Protein AF-A0A396JPV2-F1 (afdb_monomer)

Radius of gyration: 32.47 Å; Cα contacts (8 Å, |Δi|>4): 78; chains: 1; bounding box: 64×33×85 Å

Structure (mmCIF, N/CA/C/O backbone):
data_AF-A0A396JPV2-F1
#
_entry.id   AF-A0A396JPV2-F1
#
loop_
_atom_site.group_PDB
_atom_site.id
_atom_site.type_symbol
_atom_site.label_atom_id
_atom_site.label_alt_id
_atom_site.label_comp_id
_atom_site.label_asym_id
_atom_site.label_entity_id
_atom_site.label_seq_id
_atom_site.pdbx_PDB_ins_code
_atom_site.Cartn_x
_atom_site.Cartn_y
_atom_site.Cartn_z
_atom_site.occupancy
_atom_site.B_iso_or_equiv
_atom_site.auth_seq_id
_atom_site.auth_comp_id
_atom_site.auth_asym_id
_atom_site.auth_atom_id
_atom_site.pdbx_PDB_model_num
ATOM 1 N N . MET A 1 1 ? -42.103 -7.857 58.470 1.00 50.56 1 MET A N 1
ATOM 2 C CA . MET A 1 1 ? -42.177 -8.498 57.132 1.00 50.56 1 MET A CA 1
ATOM 3 C C . MET A 1 1 ? -41.976 -7.516 55.963 1.00 50.56 1 MET A C 1
ATOM 5 O O . MET A 1 1 ? -41.264 -7.863 55.031 1.00 50.56 1 MET A O 1
ATOM 9 N N . TYR A 1 2 ? -42.481 -6.277 56.040 1.00 50.56 2 TYR A N 1
ATOM 10 C CA . TYR A 1 2 ? -42.383 -5.235 54.991 1.00 50.56 2 TYR A CA 1
ATOM 11 C C . TYR A 1 2 ? -40.961 -4.813 54.554 1.00 50.56 2 TYR A C 1
ATOM 13 O O . TYR A 1 2 ? -40.734 -4.465 53.397 1.00 50.56 2 TYR A O 1
ATOM 21 N N . VAL A 1 3 ? -39.981 -4.847 55.464 1.00 51.06 3 VAL A N 1
ATOM 22 C CA . VAL A 1 3 ? -38.613 -4.361 55.189 1.00 51.06 3 VAL A CA 1
ATOM 23 C C . VAL A 1 3 ? -37.850 -5.290 54.229 1.00 51.06 3 VAL A C 1
ATOM 25 O O . VAL A 1 3 ? -37.148 -4.810 53.342 1.00 51.06 3 VAL A O 1
ATOM 28 N N . ARG A 1 4 ? -38.047 -6.617 54.322 1.00 47.09 4 ARG A N 1
ATOM 29 C CA . ARG A 1 4 ? -37.390 -7.594 53.428 1.00 47.09 4 ARG A CA 1
ATOM 30 C C . ARG A 1 4 ? -37.878 -7.501 51.981 1.00 47.09 4 ARG A C 1
ATOM 32 O O . ARG A 1 4 ? -37.066 -7.622 51.069 1.00 47.09 4 ARG A O 1
ATOM 39 N N . GLN A 1 5 ? -39.171 -7.249 51.763 1.00 53.25 5 GLN A N 1
ATOM 40 C CA . GLN A 1 5 ? -39.722 -7.069 50.413 1.00 53.25 5 GLN A CA 1
ATOM 41 C C . GLN A 1 5 ? -39.172 -5.808 49.734 1.00 53.25 5 GLN A C 1
ATOM 43 O O . GLN A 1 5 ? -38.805 -5.862 48.562 1.00 53.25 5 GLN A O 1
ATOM 48 N N . LYS A 1 6 ? -39.023 -4.697 50.472 1.00 56.22 6 LYS A N 1
ATOM 49 C CA . LYS A 1 6 ? -38.407 -3.466 49.943 1.00 56.22 6 LYS A CA 1
ATOM 50 C C . LYS A 1 6 ? -36.941 -3.661 49.540 1.00 56.22 6 LYS A C 1
ATOM 52 O O . LYS A 1 6 ? -36.549 -3.204 48.472 1.00 56.22 6 LYS A O 1
ATOM 57 N N . ILE A 1 7 ? -36.148 -4.361 50.355 1.00 62.69 7 ILE A N 1
ATOM 58 C CA . ILE A 1 7 ? -34.727 -4.632 50.064 1.00 62.69 7 ILE A CA 1
ATOM 59 C C . ILE A 1 7 ? -34.579 -5.528 48.826 1.00 62.69 7 ILE A C 1
ATOM 61 O O . ILE A 1 7 ? -33.763 -5.246 47.950 1.00 62.69 7 ILE A O 1
ATOM 65 N N . SER A 1 8 ? -35.412 -6.568 48.709 1.00 63.91 8 SER A N 1
ATOM 66 C CA . SER A 1 8 ? -35.435 -7.442 47.530 1.00 63.91 8 SER A CA 1
ATOM 67 C C . SER A 1 8 ? -35.766 -6.669 46.245 1.00 63.91 8 SER A C 1
ATOM 69 O O . SER A 1 8 ? -35.104 -6.861 45.227 1.00 63.91 8 SER A O 1
ATOM 71 N N . PHE A 1 9 ? -36.720 -5.734 46.303 1.00 63.22 9 PHE A N 1
ATOM 72 C CA . PHE A 1 9 ? -37.115 -4.918 45.152 1.00 63.22 9 PHE A CA 1
ATOM 73 C C . PHE A 1 9 ? -36.016 -3.938 44.703 1.00 63.22 9 PHE A C 1
ATOM 75 O O . PHE A 1 9 ? -35.784 -3.770 43.505 1.00 63.22 9 PHE A O 1
ATOM 82 N N . ILE A 1 10 ? -35.302 -3.320 45.652 1.00 72.56 10 ILE A N 1
ATOM 83 C CA . ILE A 1 10 ? -34.182 -2.407 45.365 1.00 7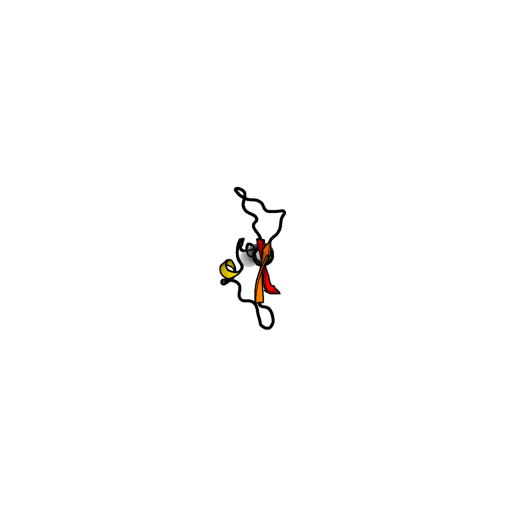2.56 10 ILE A CA 1
ATOM 84 C C . ILE A 1 10 ? -33.011 -3.165 44.727 1.00 72.56 10 ILE A C 1
ATOM 86 O O . ILE A 1 10 ? -32.485 -2.725 43.703 1.00 72.56 10 ILE A O 1
ATOM 90 N N . ASN A 1 11 ? -32.653 -4.333 45.270 1.00 67.69 11 ASN A N 1
ATOM 91 C CA . ASN A 1 11 ? -31.573 -5.157 44.723 1.00 67.69 11 ASN A CA 1
ATOM 92 C C . ASN A 1 11 ? -31.871 -5.617 43.293 1.00 67.69 11 ASN A C 1
ATOM 94 O O . ASN A 1 11 ? -31.004 -5.530 42.427 1.00 67.69 11 ASN A O 1
ATOM 98 N N . ASN A 1 12 ? -33.108 -6.034 43.011 1.00 71.00 12 ASN A N 1
ATOM 99 C CA . ASN A 1 12 ? -33.482 -6.484 41.670 1.00 71.00 12 ASN A CA 1
ATOM 100 C C . ASN A 1 12 ? -33.424 -5.341 40.638 1.00 71.00 12 ASN A C 1
ATOM 102 O O . ASN A 1 12 ? -33.029 -5.542 39.490 1.00 71.00 12 ASN A O 1
ATOM 106 N N . LYS A 1 13 ? -33.763 -4.114 41.057 1.00 73.06 13 LYS A N 1
ATOM 107 C CA . LYS A 1 13 ? -33.662 -2.918 40.210 1.00 73.06 13 LYS A CA 1
ATOM 108 C C . LYS A 1 13 ? -32.204 -2.540 39.921 1.00 73.06 13 LYS A C 1
ATOM 110 O O . LYS A 1 13 ? -31.887 -2.216 38.781 1.00 73.06 13 LYS A O 1
ATOM 115 N N . LEU A 1 14 ? -31.318 -2.632 40.915 1.00 70.06 14 LEU A N 1
ATOM 116 C CA . LEU A 1 14 ? -29.879 -2.384 40.752 1.00 70.06 14 LEU A CA 1
ATOM 117 C C . LEU A 1 14 ? -29.217 -3.391 39.803 1.00 70.06 14 LEU A C 1
ATOM 119 O O . LEU A 1 14 ? -28.509 -2.981 38.887 1.00 70.06 14 LEU A O 1
ATOM 123 N N . ILE A 1 15 ? -29.497 -4.688 39.964 1.00 72.62 15 ILE A N 1
ATOM 124 C CA . ILE A 1 15 ? -28.956 -5.749 39.093 1.00 72.62 15 ILE A CA 1
ATOM 125 C C . ILE A 1 15 ? -29.349 -5.511 37.625 1.00 72.62 15 ILE A C 1
ATOM 127 O O . ILE A 1 15 ? -28.537 -5.684 36.711 1.00 72.62 15 ILE A O 1
ATOM 131 N N . LYS A 1 16 ? -30.582 -5.052 37.390 1.00 74.69 16 LYS A N 1
ATOM 132 C CA . LYS A 1 16 ? -31.087 -4.756 36.044 1.00 74.69 16 LYS A CA 1
ATOM 133 C C . LYS A 1 16 ? -30.395 -3.547 35.399 1.00 74.69 16 LYS A C 1
ATOM 135 O O . LYS A 1 16 ? -30.131 -3.564 34.206 1.00 74.69 16 LYS A O 1
ATOM 140 N N . ILE A 1 17 ? -30.059 -2.518 36.177 1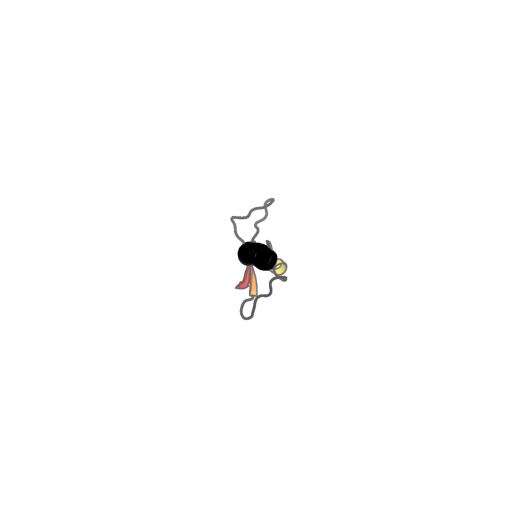.00 76.12 17 ILE A N 1
ATOM 141 C CA . ILE A 1 17 ? -29.331 -1.339 35.674 1.00 76.12 17 ILE A CA 1
ATOM 142 C C . ILE A 1 17 ? -27.878 -1.701 35.333 1.00 76.12 17 ILE A C 1
ATOM 144 O O . ILE A 1 17 ? -27.381 -1.321 34.275 1.00 76.12 17 ILE A O 1
ATOM 148 N N . TYR A 1 18 ? -27.214 -2.477 36.195 1.00 70.50 18 TYR A N 1
ATOM 149 C CA . TYR A 1 18 ? -25.835 -2.918 35.964 1.00 70.50 18 TYR A CA 1
ATOM 150 C C . TYR A 1 18 ? -25.690 -3.773 34.701 1.00 70.50 18 TYR A C 1
ATOM 152 O O . TYR A 1 18 ? -24.732 -3.603 33.952 1.00 70.50 18 TYR A O 1
ATOM 160 N N . SER A 1 19 ? -26.646 -4.668 34.445 1.00 63.50 19 SER A N 1
ATOM 161 C CA . SER A 1 19 ? -26.635 -5.514 33.245 1.00 63.50 19 SER A CA 1
ATOM 162 C C . SER A 1 19 ? -26.839 -4.712 31.957 1.00 63.50 19 SER A C 1
ATOM 164 O O . SER A 1 19 ? -26.118 -4.951 30.995 1.00 63.50 19 SER A O 1
ATOM 166 N N . ILE A 1 20 ? -27.732 -3.717 31.948 1.00 74.25 20 ILE A N 1
ATOM 167 C CA . ILE A 1 20 ? -27.926 -2.822 30.792 1.00 74.25 20 ILE A CA 1
ATOM 168 C C . ILE A 1 20 ? -26.651 -2.019 30.511 1.00 74.25 20 ILE A C 1
ATOM 170 O O . ILE A 1 20 ? -26.158 -2.036 29.389 1.00 74.25 20 ILE A O 1
ATOM 174 N N . SER A 1 21 ? -26.059 -1.406 31.541 1.00 71.25 21 SER A N 1
ATOM 175 C CA . SER A 1 21 ? -24.809 -0.646 31.404 1.00 71.25 21 SER A CA 1
ATOM 176 C C . SER A 1 21 ? -23.647 -1.505 30.882 1.00 71.25 21 SER A C 1
ATOM 178 O O . SER A 1 21 ? -22.817 -1.023 30.110 1.00 71.25 21 SER A O 1
ATOM 180 N N . TYR A 1 22 ? -23.580 -2.781 31.275 1.00 65.44 22 TYR A N 1
ATOM 181 C CA . TYR A 1 22 ? -22.558 -3.709 30.788 1.00 65.44 22 TYR A CA 1
ATOM 182 C C . TYR A 1 22 ? -22.772 -4.100 29.317 1.00 65.44 22 TYR A C 1
ATOM 184 O O . TYR A 1 22 ? -21.805 -4.139 28.558 1.00 65.44 22 TYR A O 1
ATOM 192 N N . ILE A 1 23 ? -24.020 -4.348 28.906 1.00 65.94 23 ILE A N 1
ATOM 193 C CA . ILE A 1 23 ? -24.376 -4.669 27.513 1.00 65.94 23 ILE A CA 1
ATOM 194 C C . ILE A 1 23 ? -24.088 -3.472 26.601 1.00 65.94 23 ILE A C 1
ATOM 196 O O . ILE A 1 23 ? -23.395 -3.624 25.601 1.00 65.94 23 ILE A O 1
ATOM 200 N N . GLU A 1 24 ? -24.513 -2.276 27.002 1.00 63.25 24 GLU A N 1
ATOM 201 C CA . GLU A 1 24 ? -24.308 -1.029 26.257 1.00 63.25 24 GLU A CA 1
ATOM 202 C C . GLU A 1 24 ? -22.809 -0.689 26.123 1.00 63.25 24 GLU A C 1
ATOM 204 O O . GLU A 1 24 ? -22.330 -0.254 25.075 1.00 63.25 24 GLU A O 1
ATOM 209 N N . ARG A 1 25 ? -22.004 -0.972 27.159 1.00 63.94 25 ARG A N 1
ATOM 210 C CA . ARG A 1 25 ? -20.537 -0.867 27.089 1.00 63.94 25 ARG A CA 1
ATOM 211 C C . ARG A 1 25 ? -19.924 -1.897 26.127 1.00 63.94 25 ARG A C 1
ATOM 213 O O . ARG A 1 25 ? -18.944 -1.573 25.457 1.00 63.94 25 ARG A O 1
ATOM 220 N N . GLY A 1 26 ? -20.479 -3.107 26.053 1.00 65.12 26 GLY A N 1
ATOM 221 C CA . GLY A 1 26 ? -20.061 -4.144 25.108 1.00 65.12 26 GLY A CA 1
ATOM 222 C C . GLY A 1 26 ? -20.379 -3.786 23.654 1.00 65.12 26 GLY A C 1
ATOM 223 O O . GLY A 1 26 ? -19.506 -3.899 22.795 1.00 65.12 26 GLY A O 1
ATOM 224 N N . GLU A 1 27 ? -21.584 -3.282 23.383 1.00 66.25 27 GLU A N 1
ATOM 225 C CA . GLU A 1 27 ? -22.004 -2.836 22.047 1.00 66.25 27 GLU A CA 1
ATOM 226 C C . GLU A 1 27 ? -21.116 -1.698 21.529 1.00 66.25 27 GLU A C 1
ATOM 228 O O . GLU A 1 27 ? -20.558 -1.809 20.434 1.00 66.25 27 GLU A O 1
ATOM 233 N N . ASN A 1 28 ? -20.846 -0.687 22.361 1.00 67.69 28 ASN A N 1
ATOM 234 C CA . ASN A 1 28 ? -19.943 0.415 22.014 1.00 67.69 28 ASN A CA 1
ATOM 235 C C . ASN A 1 28 ? -18.524 -0.066 21.656 1.00 67.69 28 ASN A C 1
ATOM 237 O O . ASN A 1 28 ? -17.930 0.412 20.688 1.00 67.69 28 ASN A O 1
ATOM 241 N N . MET A 1 29 ? -17.970 -1.043 22.389 1.00 71.44 29 MET A N 1
ATOM 242 C CA . MET A 1 29 ? -16.669 -1.620 22.022 1.00 71.44 29 MET A CA 1
ATOM 243 C C . MET A 1 29 ? -16.721 -2.311 20.656 1.00 71.44 29 MET A C 1
ATOM 245 O O . MET A 1 29 ? -15.780 -2.187 19.872 1.00 71.44 29 MET A O 1
ATOM 249 N N . THR A 1 30 ? -17.810 -3.017 20.343 1.00 78.75 30 THR A N 1
ATOM 250 C CA . THR A 1 30 ? -17.932 -3.711 19.054 1.00 78.75 30 THR A CA 1
ATOM 251 C C . THR A 1 30 ? -18.056 -2.754 17.872 1.00 78.75 30 THR A C 1
ATOM 253 O O . THR A 1 30 ? -17.501 -3.041 16.812 1.00 78.75 30 THR A O 1
ATOM 256 N N . GLU A 1 31 ? -18.722 -1.611 18.031 1.00 80.94 31 GLU A N 1
ATOM 257 C CA . GLU A 1 31 ? -18.818 -0.594 16.979 1.00 80.94 31 GLU A CA 1
ATOM 258 C C . GLU A 1 31 ? -17.473 0.073 16.699 1.00 80.94 31 GLU A C 1
ATOM 260 O O . GLU A 1 31 ? -17.080 0.198 15.537 1.00 80.94 31 GLU A O 1
ATOM 265 N N . ILE A 1 32 ? -16.719 0.414 17.748 1.00 83.12 32 ILE A N 1
ATOM 266 C CA . ILE A 1 32 ? -15.375 0.987 17.605 1.00 83.12 32 ILE A CA 1
ATOM 267 C C . ILE A 1 32 ? -14.450 -0.007 16.895 1.00 83.12 32 ILE A C 1
ATOM 269 O O . ILE A 1 32 ? -13.752 0.369 15.955 1.00 83.12 32 ILE A O 1
ATOM 273 N N . ILE A 1 33 ? -14.474 -1.286 17.283 1.00 85.12 33 ILE A N 1
ATOM 274 C CA . ILE A 1 33 ? -13.657 -2.326 16.637 1.00 85.12 33 ILE A CA 1
ATOM 275 C C . ILE A 1 33 ? -14.054 -2.495 15.165 1.00 85.12 33 ILE A C 1
ATOM 277 O O . ILE A 1 33 ? -13.177 -2.584 14.307 1.00 85.12 33 ILE A O 1
ATOM 281 N N . LYS A 1 34 ? -15.356 -2.492 14.845 1.00 84.06 34 LYS A N 1
ATOM 282 C CA . LYS A 1 34 ? -15.838 -2.545 13.454 1.00 84.06 34 LYS A CA 1
ATOM 283 C C . LYS A 1 34 ? -15.341 -1.347 12.643 1.00 84.06 34 LYS A C 1
ATOM 285 O O . LYS A 1 34 ? -14.839 -1.542 11.539 1.00 84.06 34 LYS A O 1
ATOM 290 N N . PHE A 1 35 ? -15.428 -0.136 13.190 1.00 89.62 35 PHE A N 1
ATOM 291 C CA . PHE A 1 35 ? -14.950 1.082 12.536 1.00 89.62 35 PHE A CA 1
ATOM 292 C C . PHE A 1 35 ? -13.437 1.042 12.282 1.00 89.62 35 PHE A C 1
ATOM 294 O O . PHE A 1 35 ? -12.989 1.270 11.159 1.00 89.62 35 PHE A O 1
ATOM 301 N N . VAL A 1 36 ? -12.652 0.678 13.300 1.00 92.62 36 VAL A N 1
ATOM 302 C CA . VAL A 1 36 ? -11.194 0.527 13.187 1.00 92.62 36 VAL A CA 1
ATOM 303 C C . VAL A 1 36 ? -10.837 -0.516 12.129 1.00 92.62 36 VAL A C 1
ATOM 305 O O . VAL A 1 36 ? -9.952 -0.276 11.312 1.00 92.62 36 VAL A O 1
ATOM 308 N N . ASN A 1 37 ? -11.552 -1.641 12.082 1.00 91.25 37 ASN A N 1
ATOM 309 C CA . ASN A 1 37 ? -11.288 -2.693 11.106 1.00 91.25 37 ASN A CA 1
ATOM 310 C C . ASN A 1 37 ? -11.548 -2.224 9.663 1.00 91.25 37 ASN A C 1
ATOM 312 O O . ASN A 1 37 ? -10.737 -2.476 8.775 1.00 91.25 37 ASN A O 1
ATOM 316 N N . VAL A 1 38 ? -12.630 -1.472 9.428 1.00 93.38 38 VAL A N 1
ATOM 317 C CA . VAL A 1 38 ? -12.903 -0.857 8.116 1.00 93.38 38 VAL A CA 1
ATOM 318 C C . V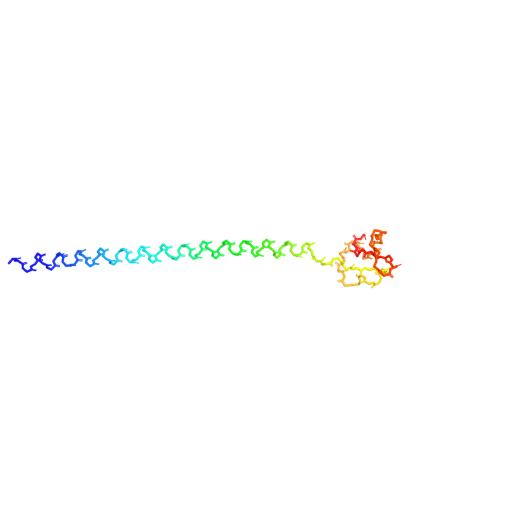AL A 1 38 ? -11.798 0.130 7.730 1.00 93.38 38 VAL A C 1
ATOM 320 O O . VAL A 1 38 ? -11.325 0.099 6.595 1.00 93.38 38 VAL A O 1
ATOM 323 N N . MET A 1 39 ? -11.334 0.962 8.668 1.00 92.62 39 MET A N 1
ATOM 324 C CA . MET A 1 39 ? -10.234 1.902 8.420 1.00 92.62 39 MET A CA 1
ATOM 325 C C . MET A 1 39 ? -8.927 1.184 8.069 1.00 92.62 39 MET A C 1
ATOM 327 O O . MET A 1 39 ? -8.250 1.584 7.125 1.00 92.62 39 MET A O 1
ATOM 331 N N . ILE A 1 40 ? -8.592 0.095 8.767 1.00 93.00 40 ILE A N 1
ATOM 332 C CA . ILE A 1 40 ? -7.406 -0.722 8.467 1.00 93.00 40 ILE A CA 1
ATOM 333 C C . ILE A 1 40 ? -7.498 -1.313 7.058 1.00 93.00 40 ILE A C 1
ATOM 335 O O . ILE A 1 40 ? -6.528 -1.240 6.305 1.00 93.00 40 ILE A O 1
ATOM 339 N N . ILE A 1 41 ? -8.657 -1.855 6.674 1.00 94.12 41 ILE A N 1
ATOM 340 C CA . ILE A 1 41 ? -8.863 -2.409 5.330 1.00 94.12 41 ILE A CA 1
ATOM 341 C C . ILE A 1 41 ? -8.659 -1.316 4.275 1.00 94.12 41 ILE A C 1
ATOM 343 O O . ILE A 1 41 ? -7.874 -1.510 3.348 1.00 94.12 41 ILE A O 1
ATOM 347 N N . LEU A 1 42 ? -9.281 -0.147 4.440 1.00 91.12 42 LEU A N 1
ATOM 348 C CA . LEU A 1 42 ? -9.124 0.973 3.507 1.00 91.12 42 LEU A CA 1
ATOM 349 C C . LEU A 1 42 ? -7.665 1.430 3.388 1.00 91.12 42 LEU A C 1
ATOM 351 O O . LEU A 1 42 ? -7.165 1.586 2.276 1.00 91.12 42 LEU A O 1
ATOM 355 N N . LEU A 1 43 ? -6.963 1.586 4.513 1.00 89.06 43 LEU A N 1
ATOM 356 C CA . LEU A 1 43 ? -5.550 1.970 4.528 1.00 89.06 43 LEU A CA 1
ATOM 357 C C . LEU A 1 43 ? -4.661 0.911 3.869 1.00 89.06 43 LEU A C 1
ATOM 359 O O . LEU A 1 43 ? -3.762 1.258 3.109 1.00 89.06 43 LEU A O 1
ATOM 363 N N . SER A 1 44 ? -4.924 -0.374 4.112 1.00 87.69 44 SER A N 1
ATOM 364 C CA . SER A 1 44 ? -4.158 -1.467 3.508 1.00 87.69 44 SER A CA 1
ATOM 365 C C . SER A 1 44 ? -4.297 -1.485 1.984 1.00 87.69 44 SER A C 1
ATOM 367 O O . SER A 1 44 ? -3.296 -1.552 1.271 1.00 87.69 44 SER A O 1
ATOM 369 N N . VAL A 1 45 ? -5.522 -1.326 1.475 1.00 86.88 45 VAL A N 1
ATOM 370 C CA . VAL A 1 45 ? -5.793 -1.243 0.037 1.00 86.88 45 VAL A CA 1
ATOM 371 C C . VAL A 1 45 ? -5.160 0.016 -0.554 1.00 86.88 45 VAL A C 1
ATOM 373 O O . VAL A 1 45 ? -4.563 -0.056 -1.623 1.00 86.88 45 VAL A O 1
ATOM 376 N N . PHE A 1 46 ? -5.223 1.148 0.151 1.00 84.75 46 PHE A N 1
ATOM 377 C CA . PHE A 1 46 ? -4.614 2.404 -0.286 1.00 84.75 46 PHE A CA 1
ATOM 378 C C . PHE A 1 46 ? -3.088 2.309 -0.394 1.00 84.75 46 PHE A C 1
ATOM 380 O O . PHE A 1 46 ? -2.520 2.738 -1.394 1.00 84.75 46 PHE A O 1
ATOM 387 N N . ILE A 1 47 ? -2.418 1.694 0.585 1.00 81.38 47 ILE A N 1
ATOM 388 C CA . ILE A 1 47 ? -0.969 1.457 0.538 1.00 81.38 47 ILE A CA 1
ATOM 389 C C . ILE A 1 47 ? -0.612 0.555 -0.645 1.00 81.38 47 ILE A C 1
ATOM 391 O O . ILE A 1 47 ? 0.322 0.866 -1.377 1.00 81.38 47 ILE A O 1
ATOM 395 N N . ILE A 1 48 ? -1.361 -0.527 -0.877 1.00 77.44 48 ILE A N 1
ATOM 396 C CA . ILE A 1 48 ? -1.120 -1.422 -2.018 1.00 77.44 48 ILE A CA 1
ATOM 397 C C . ILE A 1 48 ? -1.332 -0.676 -3.344 1.00 77.44 48 ILE A C 1
ATOM 399 O O . ILE A 1 48 ? -0.499 -0.792 -4.240 1.00 77.44 48 ILE A O 1
ATOM 403 N N . ALA A 1 49 ? -2.394 0.127 -3.450 1.00 72.69 49 ALA A N 1
ATOM 404 C CA . ALA A 1 49 ? -2.708 0.933 -4.628 1.00 72.69 49 ALA A CA 1
ATOM 405 C C . ALA A 1 49 ? -1.657 2.026 -4.899 1.00 72.69 49 ALA A C 1
ATOM 407 O O . ALA A 1 49 ? -1.312 2.285 -6.048 1.00 72.69 49 ALA A O 1
ATOM 408 N N . MET A 1 50 ? -1.106 2.651 -3.858 1.00 68.25 50 MET A N 1
ATOM 409 C CA . MET A 1 50 ? 0.010 3.587 -4.010 1.00 68.25 50 MET A CA 1
ATOM 410 C C . MET A 1 50 ? 1.332 2.878 -4.307 1.00 68.25 50 MET A C 1
ATOM 412 O O . MET A 1 50 ? 2.153 3.428 -5.026 1.00 68.25 50 MET A O 1
ATOM 416 N N . ASN A 1 51 ? 1.545 1.658 -3.808 1.00 62.44 51 ASN A N 1
ATOM 417 C CA . ASN A 1 51 ? 2.763 0.894 -4.074 1.00 62.44 51 ASN A CA 1
ATOM 418 C C . ASN A 1 51 ? 2.829 0.379 -5.524 1.00 62.44 51 ASN A C 1
ATOM 420 O O . ASN A 1 51 ? 3.906 0.345 -6.110 1.00 62.44 51 ASN A O 1
ATOM 424 N N . VAL A 1 52 ? 1.691 0.042 -6.150 1.00 57.88 52 VAL A N 1
ATOM 425 C CA . VAL A 1 52 ? 1.656 -0.202 -7.613 1.00 57.88 52 VAL A CA 1
ATOM 426 C C . VAL A 1 52 ? 1.882 1.076 -8.428 1.00 57.88 52 VAL A C 1
ATOM 428 O O . VAL A 1 52 ? 2.281 0.996 -9.584 1.00 57.88 52 VAL A O 1
ATOM 431 N N . ASN A 1 53 ? 1.701 2.239 -7.798 1.00 49.09 53 ASN A N 1
ATOM 432 C CA . ASN A 1 53 ? 2.067 3.562 -8.294 1.00 49.09 53 ASN A CA 1
ATOM 433 C C . ASN A 1 53 ? 3.398 4.045 -7.689 1.00 49.09 53 ASN A C 1
ATOM 435 O O . ASN A 1 53 ? 3.560 5.240 -7.429 1.00 49.09 53 ASN A O 1
ATOM 439 N N . ALA A 1 54 ? 4.370 3.148 -7.471 1.00 54.31 54 ALA A N 1
ATOM 440 C CA . ALA A 1 54 ? 5.766 3.564 -7.379 1.00 54.31 54 ALA A CA 1
ATOM 441 C C . ALA A 1 54 ? 6.042 4.414 -8.623 1.00 54.31 54 ALA A C 1
ATOM 443 O O . ALA A 1 54 ? 6.064 3.887 -9.736 1.00 54.31 54 ALA A O 1
ATOM 444 N N . SER A 1 55 ? 6.080 5.735 -8.422 1.00 53.47 55 SER A N 1
ATOM 445 C CA . SER A 1 55 ? 6.029 6.723 -9.494 1.00 53.47 55 SER A CA 1
ATOM 446 C C . SER A 1 55 ? 7.030 6.297 -10.557 1.00 53.47 55 SER A C 1
ATOM 448 O O . SER A 1 55 ? 8.203 6.112 -10.212 1.00 53.47 55 SER A O 1
ATOM 450 N N . PRO A 1 56 ? 6.590 6.021 -11.797 1.00 59.62 56 PRO A N 1
ATOM 451 C CA . PRO A 1 56 ? 7.501 5.503 -12.790 1.00 59.62 56 PRO A CA 1
ATOM 452 C C . PRO A 1 56 ? 8.577 6.564 -12.970 1.00 59.62 56 PRO A C 1
ATOM 454 O O . PRO A 1 56 ? 8.282 7.709 -13.315 1.00 59.62 56 PRO A O 1
ATOM 457 N N . VAL A 1 57 ? 9.812 6.196 -12.626 1.00 68.62 57 VAL A N 1
ATOM 458 C CA . VAL A 1 57 ? 10.947 7.108 -12.703 1.00 68.62 57 VAL A CA 1
ATOM 459 C C . VAL A 1 57 ? 11.041 7.527 -14.162 1.00 68.62 57 VAL A C 1
ATOM 461 O O . VAL A 1 57 ? 11.277 6.697 -15.046 1.00 68.62 57 VAL A O 1
ATOM 464 N N . LEU A 1 58 ? 10.740 8.803 -14.404 1.00 77.19 58 LEU A N 1
ATOM 465 C CA . LEU A 1 58 ? 10.873 9.403 -15.717 1.00 77.19 58 LEU A CA 1
ATOM 466 C C . LEU A 1 58 ? 12.355 9.402 -16.058 1.00 77.19 58 LEU A C 1
ATOM 468 O O . LEU A 1 58 ? 13.178 9.849 -15.261 1.00 77.19 58 LEU A O 1
ATOM 472 N N . CYS A 1 59 ? 12.680 8.897 -17.237 1.00 78.62 59 CYS A N 1
ATOM 473 C CA . CYS A 1 59 ? 14.050 8.793 -17.701 1.00 78.62 59 CYS A CA 1
ATOM 474 C C . CYS A 1 59 ? 14.156 9.345 -19.118 1.00 78.62 59 CYS A C 1
ATOM 476 O O . CYS A 1 59 ? 13.276 9.164 -19.952 1.00 78.62 59 CYS A O 1
ATOM 478 N N . GLN A 1 60 ? 15.253 10.014 -19.418 1.00 81.81 60 GLN A N 1
ATOM 479 C CA . GLN A 1 60 ? 15.678 10.350 -20.768 1.00 81.81 60 GLN A CA 1
ATOM 480 C C . GLN A 1 60 ? 16.780 9.393 -21.235 1.00 81.81 60 GLN A C 1
ATOM 482 O O . GLN A 1 60 ? 16.947 9.156 -22.434 1.00 81.81 60 GLN A O 1
ATOM 487 N N . ARG A 1 61 ? 17.561 8.847 -20.294 1.00 78.19 61 ARG A N 1
ATOM 488 C CA . ARG A 1 61 ? 18.692 7.954 -20.570 1.00 78.19 61 ARG A CA 1
ATOM 489 C C . ARG A 1 61 ? 18.701 6.761 -19.618 1.00 78.19 61 ARG A C 1
ATOM 491 O O . ARG A 1 61 ? 18.271 6.854 -18.476 1.00 78.19 61 ARG A O 1
ATOM 498 N N . ASN A 1 62 ? 19.265 5.641 -20.071 1.00 75.88 62 ASN A N 1
ATOM 499 C CA . ASN A 1 62 ? 19.278 4.372 -19.323 1.00 75.88 62 ASN A CA 1
ATOM 500 C C . ASN A 1 62 ? 19.937 4.452 -17.937 1.00 75.88 62 ASN A C 1
ATOM 502 O O . ASN A 1 62 ? 19.589 3.674 -17.053 1.00 75.88 62 ASN A O 1
ATOM 506 N N . TYR A 1 63 ? 20.890 5.366 -17.751 1.00 76.00 63 TYR A N 1
ATOM 507 C CA . TYR A 1 63 ? 21.581 5.547 -16.477 1.00 76.00 63 TYR A CA 1
ATOM 508 C C . TYR A 1 63 ? 20.709 6.245 -15.420 1.00 76.00 63 TYR A C 1
ATOM 510 O O . TYR A 1 63 ? 21.044 6.252 -14.248 1.00 76.00 63 TYR A O 1
ATOM 518 N N . GLU A 1 64 ? 19.581 6.845 -15.792 1.00 76.25 64 GLU A N 1
ATOM 519 C CA . GLU A 1 64 ? 18.684 7.498 -14.828 1.00 76.25 64 GLU A CA 1
ATOM 520 C C . GLU A 1 64 ? 17.816 6.469 -14.080 1.00 76.25 64 GLU A C 1
ATOM 522 O O . GLU A 1 64 ? 17.149 6.800 -13.108 1.00 76.25 64 GLU A O 1
ATOM 527 N N . CYS A 1 65 ? 17.888 5.194 -14.485 1.00 77.38 65 CYS A N 1
ATOM 528 C CA . CYS A 1 65 ? 17.150 4.076 -13.901 1.00 77.38 65 CYS A CA 1
ATOM 529 C C . CYS A 1 65 ? 17.943 3.267 -12.858 1.00 77.38 65 CYS A C 1
ATOM 531 O O . CYS A 1 65 ? 17.498 2.185 -12.479 1.00 77.38 65 CYS A O 1
ATOM 533 N N . TYR A 1 66 ? 19.104 3.749 -12.389 1.00 66.25 66 TYR A N 1
ATOM 534 C CA . TYR A 1 66 ? 19.948 3.002 -11.440 1.00 66.25 66 TYR A CA 1
ATOM 535 C C . TYR A 1 66 ? 19.293 2.749 -10.074 1.00 66.25 66 TYR A C 1
ATOM 537 O O . TYR A 1 66 ? 19.699 1.824 -9.375 1.00 66.25 66 TYR A O 1
ATOM 545 N N . GLU A 1 67 ? 18.286 3.538 -9.690 1.00 60.47 67 GLU A N 1
ATOM 546 C CA . GLU A 1 67 ? 17.569 3.358 -8.419 1.00 60.47 67 GLU A CA 1
ATOM 547 C C . GLU A 1 67 ? 16.572 2.183 -8.447 1.00 60.47 67 GLU A C 1
ATOM 549 O O . GLU A 1 67 ? 16.102 1.746 -7.396 1.00 60.47 67 GLU A O 1
ATOM 554 N N . GLN A 1 68 ? 16.262 1.625 -9.625 1.00 62.53 68 GLN A N 1
ATOM 555 C CA . GLN A 1 68 ? 15.395 0.452 -9.736 1.00 62.53 68 GLN A CA 1
ATOM 556 C C . GLN A 1 68 ? 16.200 -0.848 -9.613 1.00 62.53 68 GLN A C 1
ATOM 558 O O . GLN A 1 68 ? 16.990 -1.215 -10.484 1.00 62.53 68 GLN A O 1
ATOM 563 N N . ILE A 1 69 ? 15.949 -1.592 -8.534 1.00 65.94 69 ILE A N 1
ATOM 564 C CA . ILE A 1 69 ? 16.514 -2.926 -8.310 1.00 65.94 69 ILE A CA 1
ATOM 565 C C . ILE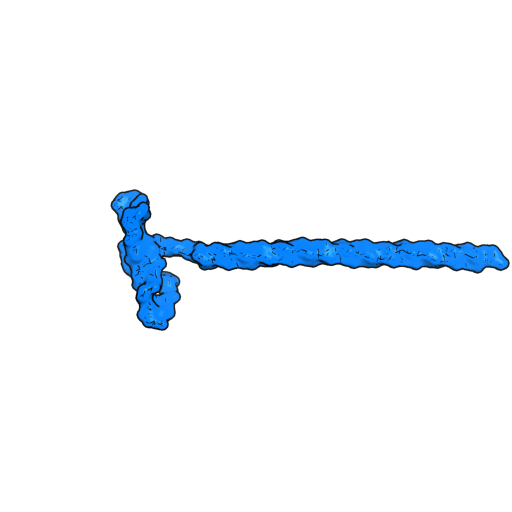 A 1 69 ? 15.781 -3.928 -9.219 1.00 65.94 69 ILE A C 1
ATOM 567 O O . ILE A 1 69 ? 14.729 -4.456 -8.858 1.00 65.94 69 ILE A O 1
ATOM 571 N N . CYS A 1 70 ? 16.323 -4.208 -10.406 1.00 74.81 70 CYS A N 1
ATOM 572 C CA . CYS A 1 70 ? 15.859 -5.326 -11.232 1.00 74.81 70 CYS A CA 1
ATOM 573 C C . CYS A 1 70 ? 16.516 -6.635 -10.759 1.00 74.81 70 CYS A C 1
ATOM 575 O O . CYS A 1 70 ? 17.733 -6.701 -10.582 1.00 74.81 70 CYS A O 1
ATOM 577 N N . LEU A 1 71 ? 15.721 -7.695 -10.564 1.00 79.25 71 LEU A N 1
ATOM 578 C CA . LEU A 1 71 ? 16.260 -9.023 -10.254 1.00 79.25 71 LEU A CA 1
ATOM 579 C C . LEU A 1 71 ? 16.875 -9.670 -11.512 1.00 79.25 71 LEU A C 1
ATOM 581 O O . LEU A 1 71 ? 16.268 -9.590 -12.586 1.00 79.25 71 LEU A O 1
ATOM 585 N N . PRO A 1 72 ? 18.018 -10.375 -11.397 1.00 77.31 72 PRO A N 1
ATOM 586 C CA . PRO A 1 72 ? 18.580 -11.150 -12.503 1.00 77.31 72 PRO A CA 1
ATOM 587 C C . PRO A 1 72 ? 17.547 -12.147 -13.063 1.00 77.31 72 PRO A C 1
ATOM 589 O O . PRO A 1 72 ? 16.830 -12.766 -12.274 1.00 77.31 72 PRO A O 1
ATOM 592 N N . PRO A 1 73 ? 17.445 -12.336 -14.396 1.00 77.81 73 PRO A N 1
ATOM 593 C CA . PRO A 1 73 ? 18.343 -11.859 -15.457 1.00 77.81 73 PRO A CA 1
ATOM 594 C C . PRO A 1 73 ? 18.010 -10.463 -16.016 1.00 77.81 73 PRO A C 1
ATOM 596 O O . PRO A 1 73 ? 18.677 -10.018 -16.950 1.00 77.81 73 PRO A O 1
ATOM 599 N N . LYS A 1 74 ? 16.981 -9.791 -15.487 1.00 79.44 74 LYS A N 1
ATOM 600 C CA . LYS A 1 74 ? 16.466 -8.540 -16.051 1.00 79.44 74 LYS A CA 1
ATOM 601 C C . LYS A 1 74 ? 17.400 -7.373 -15.757 1.00 79.44 74 LYS A C 1
ATOM 603 O O . LYS A 1 74 ? 17.964 -7.281 -14.665 1.00 79.44 74 LYS A O 1
ATOM 608 N N . LYS A 1 75 ? 17.533 -6.457 -16.712 1.00 78.88 75 LYS A N 1
ATOM 609 C CA . LYS A 1 75 ? 18.295 -5.211 -16.569 1.00 78.88 75 LYS A CA 1
ATOM 610 C C . LYS A 1 75 ? 17.356 -4.012 -16.602 1.00 78.88 75 LYS A C 1
ATOM 612 O O . LYS A 1 75 ? 16.307 -4.048 -17.241 1.00 78.88 75 LYS A O 1
ATOM 617 N N . HIS A 1 76 ? 17.744 -2.941 -15.915 1.00 81.62 76 HIS A N 1
ATOM 618 C CA . HIS A 1 76 ? 17.033 -1.671 -16.005 1.00 81.62 76 HIS A CA 1
ATOM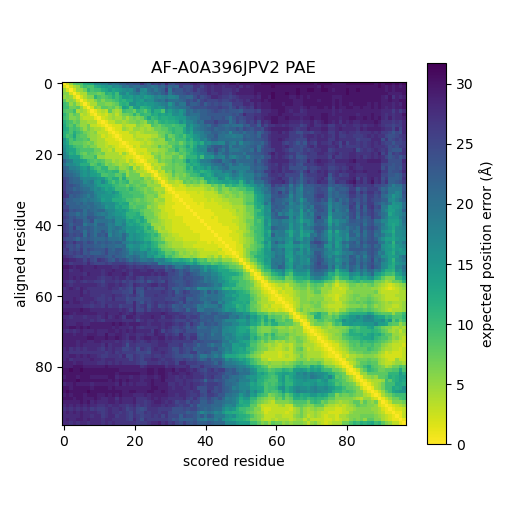 619 C C . HIS A 1 76 ? 17.234 -1.064 -17.403 1.00 81.62 76 HIS A C 1
ATOM 621 O O . HIS A 1 76 ? 18.345 -1.047 -17.942 1.00 81.62 76 HIS A O 1
ATOM 627 N N . TRP A 1 77 ? 16.164 -0.550 -17.998 1.00 83.69 77 TRP A N 1
ATOM 628 C CA . TRP A 1 77 ? 16.189 0.103 -19.301 1.00 83.69 77 TRP A CA 1
ATOM 629 C C . TRP A 1 77 ? 15.226 1.286 -19.320 1.00 83.69 77 TRP A C 1
ATOM 631 O O . TRP A 1 77 ? 14.140 1.213 -18.745 1.00 83.69 77 TRP A O 1
ATOM 641 N N . CYS A 1 78 ? 15.606 2.373 -19.993 1.00 83.56 78 CYS A N 1
ATOM 642 C CA . CYS A 1 78 ? 14.709 3.498 -20.206 1.00 83.56 78 CYS A CA 1
ATOM 643 C C . CYS A 1 78 ? 13.856 3.246 -21.451 1.00 83.56 78 CYS A C 1
ATOM 645 O O . CYS A 1 78 ? 14.344 3.311 -22.581 1.00 83.56 78 CYS A O 1
ATOM 647 N N . ASN A 1 79 ? 12.577 2.930 -21.254 1.00 83.06 79 ASN A N 1
ATOM 648 C CA . ASN A 1 79 ? 11.643 2.735 -22.352 1.00 83.06 79 ASN A CA 1
ATOM 649 C C . ASN A 1 79 ? 11.066 4.089 -22.778 1.00 83.06 79 ASN A C 1
ATOM 651 O O . ASN A 1 79 ? 10.167 4.612 -22.118 1.00 83.06 79 ASN A O 1
ATOM 655 N N . ILE A 1 80 ? 11.613 4.674 -23.847 1.00 79.00 80 ILE A N 1
ATOM 656 C CA . ILE A 1 80 ? 11.183 5.975 -24.375 1.00 79.00 80 ILE A CA 1
ATOM 657 C C . ILE A 1 80 ? 9.742 5.852 -24.880 1.00 79.00 80 ILE A C 1
ATOM 659 O O . ILE A 1 80 ? 9.473 5.139 -25.844 1.00 79.00 80 ILE A O 1
ATOM 663 N N . LEU A 1 81 ? 8.817 6.565 -24.238 1.00 71.19 81 LEU A N 1
ATOM 664 C CA . LEU A 1 81 ? 7.438 6.671 -24.692 1.00 71.19 81 LEU A CA 1
ATOM 665 C C . LEU A 1 81 ? 7.317 7.956 -25.506 1.00 71.19 81 LEU A C 1
ATOM 667 O O . LEU A 1 81 ? 7.305 9.052 -24.951 1.00 71.19 81 LEU A O 1
ATOM 671 N N . GLU A 1 82 ? 7.182 7.837 -26.828 1.00 60.66 82 GLU A N 1
ATOM 672 C CA . GLU A 1 82 ? 7.045 8.995 -27.732 1.00 60.66 82 GLU A CA 1
ATOM 673 C C . GLU A 1 82 ? 5.880 9.938 -27.363 1.00 60.66 82 GLU A C 1
ATOM 675 O O . GLU A 1 82 ? 5.865 11.101 -27.763 1.00 60.66 82 GLU A O 1
ATOM 680 N N . LEU A 1 83 ? 4.927 9.453 -26.562 1.00 59.03 83 LEU A N 1
ATOM 681 C CA . LEU A 1 83 ? 3.736 10.172 -26.109 1.00 59.03 83 LEU A CA 1
ATOM 682 C C . LEU A 1 83 ? 4.001 11.192 -24.984 1.00 59.03 83 LEU A C 1
ATOM 684 O O . LEU A 1 83 ? 3.185 12.095 -24.801 1.00 59.03 83 LEU A O 1
ATOM 688 N N . VAL A 1 84 ? 5.108 11.093 -24.235 1.00 60.59 84 VAL A N 1
ATOM 689 C CA . VAL A 1 84 ? 5.393 11.993 -23.100 1.00 60.59 84 VAL A CA 1
ATOM 690 C C . VAL A 1 84 ? 6.455 13.018 -23.497 1.00 60.59 84 VAL A C 1
ATOM 692 O O . VAL A 1 84 ? 7.657 12.796 -23.355 1.00 60.59 84 VAL A O 1
ATOM 695 N N . ARG A 1 85 ? 6.000 14.173 -24.000 1.00 61.34 85 ARG A N 1
ATOM 696 C CA . ARG A 1 85 ? 6.852 15.334 -24.294 1.00 61.34 85 ARG A CA 1
ATOM 697 C C . ARG A 1 85 ? 6.671 16.400 -23.215 1.00 61.34 85 ARG A C 1
ATOM 699 O O . ARG A 1 85 ? 5.639 17.063 -23.174 1.00 61.34 85 ARG A O 1
ATOM 706 N N . ILE A 1 86 ? 7.697 16.620 -22.396 1.00 65.12 86 ILE A N 1
ATOM 707 C CA . ILE A 1 86 ? 7.755 17.744 -21.447 1.00 65.12 86 ILE A CA 1
ATOM 708 C C . ILE A 1 86 ? 8.896 18.659 -21.894 1.00 65.12 86 ILE A C 1
ATOM 710 O O . ILE A 1 86 ? 10.010 18.200 -22.133 1.00 65.12 86 ILE A O 1
ATOM 714 N N . ASN A 1 87 ? 8.616 19.953 -22.066 1.00 62.56 87 ASN A N 1
ATOM 715 C CA . ASN A 1 87 ? 9.603 20.966 -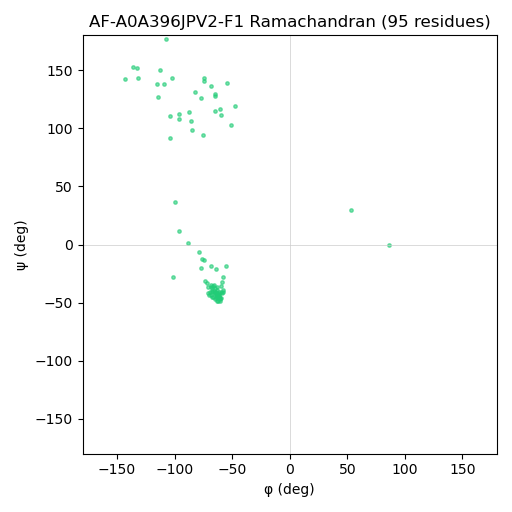22.472 1.00 62.56 87 ASN A CA 1
ATOM 716 C C . ASN A 1 87 ? 10.398 20.633 -23.756 1.00 62.56 87 ASN A C 1
ATOM 718 O O . ASN A 1 87 ? 11.541 21.049 -23.904 1.00 62.56 87 ASN A O 1
ATOM 722 N N . GLY A 1 88 ? 9.803 19.885 -24.693 1.00 67.00 88 GLY A N 1
ATOM 723 C CA . GLY A 1 88 ? 10.434 19.545 -25.977 1.00 67.00 88 GLY A CA 1
ATOM 724 C C . GLY A 1 88 ? 11.337 18.307 -25.966 1.00 67.00 88 GLY A C 1
ATOM 725 O O . GLY A 1 88 ? 11.827 17.928 -27.027 1.00 67.00 88 GLY A O 1
ATOM 726 N N . PHE A 1 89 ? 11.507 17.639 -24.822 1.00 65.19 89 PHE A N 1
ATOM 727 C CA . PHE A 1 89 ? 12.271 16.393 -24.708 1.00 65.19 89 PHE A CA 1
ATOM 728 C C . PHE A 1 89 ? 11.339 15.178 -24.634 1.00 65.19 89 PHE A C 1
ATOM 730 O O . PHE A 1 89 ? 10.267 15.254 -24.030 1.00 65.19 89 PHE A O 1
ATOM 737 N N . TYR A 1 90 ? 11.747 14.065 -25.255 1.00 69.81 90 TYR A N 1
ATOM 738 C CA . TYR A 1 90 ? 11.077 12.771 -25.107 1.00 69.81 90 TYR A CA 1
ATOM 739 C C . TYR A 1 90 ? 11.458 12.153 -23.765 1.00 69.81 90 TYR A C 1
ATOM 741 O O . TYR A 1 90 ? 12.647 12.004 -23.473 1.00 69.81 90 TYR A O 1
ATOM 749 N N . LEU A 1 91 ? 10.453 11.795 -22.971 1.00 74.00 91 LEU A N 1
ATOM 750 C CA . LEU A 1 91 ? 10.629 11.101 -21.703 1.00 74.00 91 LEU A CA 1
ATOM 751 C C . LEU A 1 91 ? 10.147 9.657 -21.828 1.00 74.00 91 LEU 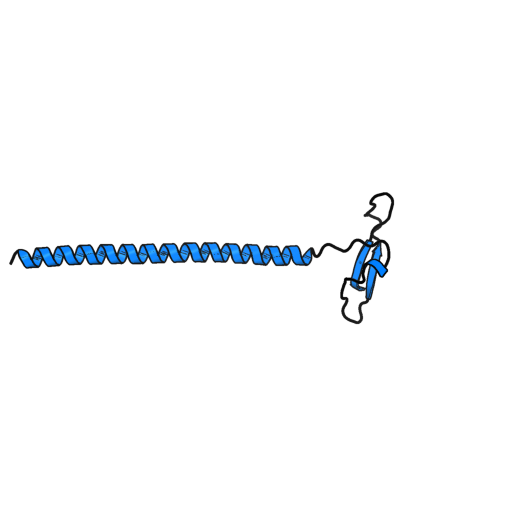A C 1
ATOM 753 O O . LEU A 1 91 ? 9.128 9.353 -22.443 1.00 74.00 91 LEU A O 1
ATOM 757 N N . GLY A 1 92 ? 10.916 8.759 -21.241 1.00 79.38 92 GLY A N 1
ATOM 758 C CA . GLY A 1 92 ? 10.599 7.358 -21.069 1.00 79.38 92 GLY A CA 1
ATOM 759 C C . GLY A 1 92 ? 10.262 7.016 -19.630 1.00 79.38 92 GLY A C 1
ATOM 760 O O . GLY A 1 92 ? 10.340 7.851 -18.728 1.00 79.38 92 GLY A O 1
ATOM 761 N N . LEU A 1 93 ? 9.908 5.752 -19.430 1.00 81.56 93 LEU A N 1
ATOM 762 C CA . LEU A 1 93 ? 9.744 5.155 -18.111 1.00 81.56 93 LEU A CA 1
ATOM 763 C C . LEU A 1 93 ? 10.795 4.071 -17.919 1.00 81.56 93 LEU A C 1
ATOM 765 O O . LEU A 1 93 ? 11.056 3.274 -18.826 1.00 81.56 93 LEU A O 1
ATOM 769 N N . CYS A 1 94 ? 11.376 4.022 -16.726 1.00 79.38 94 CY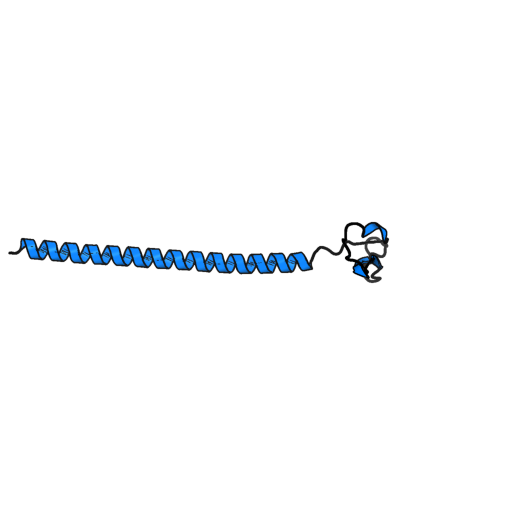S A N 1
A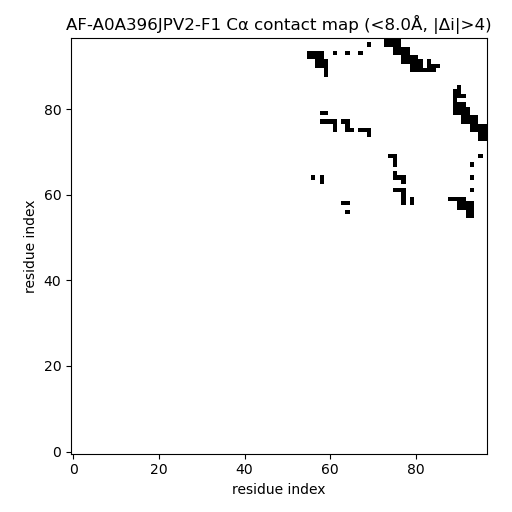TOM 770 C CA . CYS A 1 94 ? 12.251 2.925 -16.347 1.00 79.38 94 CYS A CA 1
ATOM 771 C C . CYS A 1 94 ? 11.463 1.608 -16.277 1.00 79.38 94 CYS A C 1
ATOM 773 O O . CYS A 1 94 ? 10.423 1.522 -15.619 1.00 79.38 94 CYS A O 1
ATOM 775 N N . ALA A 1 95 ? 11.966 0.589 -16.972 1.00 79.00 95 ALA A N 1
ATOM 776 C CA . ALA A 1 95 ? 11.403 -0.752 -17.024 1.00 79.00 95 ALA A CA 1
ATOM 777 C C . ALA A 1 95 ? 12.499 -1.805 -16.802 1.00 79.00 95 ALA A C 1
ATOM 779 O O . ALA A 1 95 ? 13.659 -1.593 -17.156 1.00 79.00 95 ALA A O 1
ATOM 780 N N . CYS A 1 96 ? 12.122 -2.963 -16.255 1.00 79.50 96 CYS A N 1
ATOM 781 C CA . CYS A 1 96 ? 13.003 -4.128 -16.162 1.00 79.50 96 CYS A CA 1
ATOM 782 C C . CYS A 1 96 ? 12.736 -5.075 -17.340 1.00 79.50 96 CYS A C 1
ATOM 784 O O . CYS A 1 96 ? 11.664 -5.690 -17.395 1.00 79.50 96 CYS A O 1
ATOM 786 N N . ILE A 1 97 ? 13.710 -5.204 -18.244 1.00 77.75 97 ILE A N 1
ATOM 787 C CA . ILE A 1 97 ? 13.653 -6.046 -19.453 1.00 77.75 97 ILE A CA 1
ATOM 788 C C . ILE A 1 97 ? 14.665 -7.184 -19.335 1.00 77.75 97 ILE A C 1
ATOM 790 O O . ILE A 1 97 ? 15.802 -6.929 -18.873 1.00 77.75 97 ILE A O 1
#

Sequence (97 aa):
MYVRQKISFINNKLIKIYSISYIERGENMTEIIKFVNVMIILLSVFIIAMNVNASPVLCQRNYECYEQICLPPKKHWCNILELVRINGFYLGLCACI

InterPro domains:
  IPR009810 Late nodulin domain [PF07127] (29-78)

Secondary structure (DSSP, 8-state):
-HHHHHHHHHHHHHHHHHHHHHHHHHHHHHHHHHHHHHHHHHHHHHHHHHHHT----EESSGGGGTTS-PPTT--EEEEEEEEEEETTEEEEEEEE-

Organism: Medicago truncatula (NCBI:txid3880)

Mean predicted aligned error: 17.12 Å

pLDDT: mean 72.54, std 11.22, range [47.09, 94.12]

Foldseek 3Di:
DVVVVVVVVVVVVVVVVVVVVVVVVVVVVVVVVVVVVVVVVVVVVVVVVVVVPPPFQKDLFQVSQPVDDDDPPWDWGFAFDQPDDDPNGTIGGIDTD

Solvent-accessible surface area (backbone atoms only — not comparable to full-atom values): 5528 Å² total; per-residue (Å²): 120,72,66,62,56,53,52,52,52,52,51,55,53,51,55,53,51,54,51,51,56,51,50,55,53,50,51,53,52,52,52,52,51,52,53,52,51,54,50,52,52,54,52,52,51,49,52,52,58,48,57,78,52,59,71,69,53,72,15,81,45,51,78,69,31,73,86,56,88,49,62,84,92,33,40,58,35,42,47,72,38,87,85,42,66,61,98,88,41,66,33,13,37,49,41,71,87